Protein AF-A4S3M3-F1 (afdb_monomer_lite)

Sequence (70 aa):
MECRFITAEEVERTLVDGKVDARHSTPNARPCPKIALNMGRVRAVWADCADSTRLVTAIDAETNHPCGPC

Foldseek 3Di:
DVQDPADPVNQVCLVPQWDWDPVPWACPDPPFTWTWTDDPQKIWIWGDDPVDIDTPDIGRNVCPDDRDDD

Radius of gyration: 12.3 Å; chains: 1; bounding box: 25×23×34 Å

Organism: Ostreococcus lucimarinus (strain CCE9901) (NCBI:txid436017)

Structure (mmCIF, N/CA/C/O backbone):
data_AF-A4S3M3-F1
#
_entry.id   AF-A4S3M3-F1
#
loop_
_atom_site.group_PDB
_atom_site.id
_atom_site.type_symbol
_atom_site.label_atom_id
_atom_site.label_alt_id
_atom_site.label_comp_id
_atom_site.label_asym_id
_atom_site.label_entity_id
_atom_site.label_seq_id
_atom_site.pdbx_PDB_ins_code
_atom_site.Cartn_x
_atom_site.Cartn_y
_atom_site.Cartn_z
_atom_site.occupancy
_atom_site.B_iso_or_equiv
_atom_site.auth_seq_id
_atom_site.auth_comp_id
_atom_site.auth_asym_id
_atom_site.auth_atom_id
_atom_site.pdbx_PDB_model_num
ATOM 1 N N . MET A 1 1 ? 4.979 -1.839 13.506 1.00 51.47 1 MET A N 1
ATOM 2 C CA . MET A 1 1 ? 3.546 -1.822 13.134 1.00 51.47 1 MET A CA 1
ATOM 3 C C . MET A 1 1 ? 2.634 -1.451 14.306 1.00 51.47 1 MET A C 1
ATOM 5 O O . MET A 1 1 ? 1.474 -1.187 14.060 1.00 51.47 1 MET A O 1
ATOM 9 N N . GLU A 1 2 ? 3.134 -1.339 15.543 1.00 49.72 2 GLU A N 1
ATOM 10 C CA . GLU A 1 2 ? 2.286 -1.148 16.737 1.00 49.72 2 GLU A CA 1
ATOM 11 C C . GLU A 1 2 ? 1.746 0.275 16.948 1.00 49.72 2 GLU A C 1
ATOM 13 O O . GLU A 1 2 ? 0.801 0.465 17.700 1.00 49.72 2 GLU A O 1
ATOM 18 N N . CYS A 1 3 ? 2.301 1.286 16.270 1.00 52.28 3 CYS A N 1
ATOM 19 C CA . CYS A 1 3 ? 1.860 2.677 16.434 1.00 52.28 3 CYS A CA 1
ATOM 20 C C . CYS A 1 3 ? 0.804 3.126 15.409 1.00 52.28 3 CYS A C 1
ATOM 22 O O . CYS A 1 3 ? 0.421 4.292 15.358 1.00 52.28 3 CYS A O 1
ATOM 24 N N . ARG A 1 4 ? 0.366 2.212 14.541 1.00 61.28 4 ARG A N 1
ATOM 25 C CA . ARG A 1 4 ? -0.642 2.486 13.520 1.00 61.28 4 ARG A CA 1
ATOM 26 C C . ARG A 1 4 ? -1.840 1.594 13.820 1.00 61.28 4 ARG A C 1
ATOM 28 O O . ARG A 1 4 ? -1.699 0.379 13.808 1.00 61.28 4 ARG A O 1
ATOM 35 N N . PHE A 1 5 ? -3.009 2.182 14.065 1.00 72.38 5 PHE A N 1
ATOM 36 C CA . PHE A 1 5 ? -4.259 1.453 14.343 1.00 72.38 5 PHE A CA 1
ATOM 37 C C . PHE A 1 5 ? -4.878 0.810 13.090 1.00 72.38 5 PHE A C 1
ATOM 39 O O . PHE A 1 5 ? -6.084 0.562 13.050 1.00 72.38 5 PHE A O 1
ATOM 46 N N . ILE A 1 6 ? -4.058 0.568 12.066 1.00 79.31 6 ILE A N 1
ATOM 47 C CA . ILE A 1 6 ? -4.431 -0.082 10.814 1.00 79.31 6 ILE A CA 1
ATOM 48 C C . ILE A 1 6 ? -3.773 -1.459 10.780 1.00 79.31 6 ILE A C 1
ATOM 50 O O . ILE A 1 6 ? -2.588 -1.621 11.077 1.00 79.31 6 ILE A O 1
ATOM 54 N N . THR A 1 7 ? -4.566 -2.462 10.452 1.00 85.69 7 THR A N 1
ATOM 55 C CA . THR A 1 7 ? -4.154 -3.861 10.392 1.00 85.69 7 THR A CA 1
ATOM 56 C C . THR A 1 7 ? -3.508 -4.184 9.047 1.00 85.69 7 THR A C 1
ATOM 58 O O . THR A 1 7 ? -3.731 -3.496 8.050 1.00 85.69 7 THR A O 1
ATOM 61 N N . ALA A 1 8 ? -2.707 -5.254 8.998 1.00 87.12 8 ALA A N 1
ATOM 62 C CA . ALA A 1 8 ? -2.149 -5.746 7.737 1.00 87.12 8 ALA A CA 1
ATOM 63 C C . ALA A 1 8 ? -3.257 -6.109 6.732 1.00 87.12 8 ALA A C 1
ATOM 65 O O . ALA A 1 8 ? -3.142 -5.785 5.556 1.00 87.12 8 ALA A O 1
ATOM 66 N N . GLU A 1 9 ? -4.364 -6.677 7.217 1.00 88.94 9 GLU A N 1
ATOM 67 C CA . GLU A 1 9 ? -5.536 -7.000 6.403 1.00 88.94 9 GLU A CA 1
ATOM 68 C C . GLU A 1 9 ? -6.157 -5.744 5.773 1.00 88.94 9 GLU A C 1
ATOM 70 O O . GLU A 1 9 ? -6.391 -5.712 4.568 1.00 88.94 9 GLU A O 1
ATOM 75 N N . GLU A 1 10 ? -6.370 -4.671 6.544 1.00 88.31 10 GLU A N 1
ATOM 76 C CA . GLU A 1 10 ? -6.874 -3.403 5.994 1.00 88.31 10 GLU A CA 1
ATOM 77 C C . GLU A 1 10 ? -5.935 -2.826 4.926 1.00 88.31 10 GLU A C 1
ATOM 79 O O . GLU A 1 10 ? -6.398 -2.268 3.931 1.00 88.31 10 GLU A O 1
ATOM 84 N N . VAL A 1 11 ? -4.620 -2.968 5.112 1.00 90.75 11 VAL A N 1
ATOM 85 C CA . VAL A 1 11 ? -3.624 -2.523 4.133 1.00 90.75 11 VAL A CA 1
ATOM 86 C C . VAL A 1 11 ? -3.691 -3.364 2.864 1.00 90.75 11 VAL A C 1
ATOM 88 O O . VAL A 1 11 ? -3.768 -2.797 1.778 1.00 90.75 11 VAL A O 1
ATOM 91 N N . GLU A 1 12 ? -3.705 -4.688 2.963 1.00 92.12 12 GLU A N 1
ATOM 92 C CA . GLU A 1 12 ? -3.777 -5.584 1.802 1.00 92.12 12 GLU A CA 1
ATOM 93 C C . GLU A 1 12 ? -5.085 -5.420 1.026 1.00 92.12 12 GLU A C 1
ATOM 95 O O . GLU A 1 12 ? -5.073 -5.386 -0.205 1.00 92.12 12 GLU A O 1
ATOM 100 N N . ARG A 1 13 ? -6.203 -5.193 1.722 1.00 93.06 13 ARG A N 1
ATOM 101 C CA . ARG A 1 13 ? -7.500 -4.909 1.094 1.00 93.06 13 ARG A CA 1
ATOM 102 C C . ARG A 1 13 ? -7.491 -3.673 0.196 1.00 93.06 13 ARG A C 1
ATOM 104 O O . ARG A 1 13 ? -8.294 -3.607 -0.735 1.00 93.06 13 ARG A O 1
ATOM 111 N N . THR A 1 14 ? -6.559 -2.734 0.391 1.00 93.50 14 THR A N 1
ATOM 112 C CA . THR A 1 14 ? -6.394 -1.603 -0.540 1.00 93.50 14 THR A CA 1
ATOM 113 C C . THR A 1 14 ? -6.068 -2.049 -1.968 1.00 93.50 14 THR A C 1
ATOM 115 O O . THR A 1 14 ? -6.407 -1.321 -2.893 1.00 93.50 14 THR A O 1
ATOM 118 N N . LEU A 1 15 ? -5.469 -3.228 -2.178 1.00 91.75 15 LEU A N 1
ATOM 119 C CA . LEU A 1 15 ? -5.201 -3.767 -3.518 1.00 91.75 15 LEU A CA 1
ATOM 120 C C . LEU A 1 15 ? -6.481 -4.157 -4.272 1.00 91.75 15 LEU A C 1
ATOM 122 O O . LEU A 1 15 ? -6.474 -4.180 -5.499 1.00 91.75 15 LEU A O 1
ATOM 126 N N . VAL A 1 16 ? -7.561 -4.467 -3.548 1.00 92.75 16 VAL A N 1
ATOM 127 C CA . VAL A 1 16 ? -8.839 -4.921 -4.118 1.00 92.75 16 VAL A CA 1
ATOM 128 C C . VAL A 1 16 ? -9.853 -3.779 -4.159 1.00 92.75 16 VAL A C 1
ATOM 130 O O . VAL A 1 16 ? -10.425 -3.494 -5.208 1.00 92.75 16 VAL A O 1
ATOM 133 N N . ASP A 1 17 ? -10.043 -3.101 -3.026 1.00 94.19 17 ASP A N 1
ATOM 134 C CA . ASP A 1 17 ? -11.105 -2.105 -2.832 1.00 94.19 17 ASP A CA 1
ATOM 135 C C . ASP A 1 17 ? -10.579 -0.654 -2.867 1.00 94.19 17 ASP A C 1
ATOM 137 O O . ASP A 1 17 ? -11.351 0.310 -2.801 1.00 94.19 17 ASP A O 1
ATOM 141 N N . GLY A 1 18 ? -9.256 -0.471 -2.911 1.00 91.25 18 GLY A N 1
ATOM 142 C CA . GLY A 1 18 ? -8.626 0.840 -2.814 1.00 91.25 18 GLY A CA 1
ATOM 143 C C . GLY A 1 18 ? -8.773 1.672 -4.083 1.00 91.25 18 GLY A C 1
ATOM 144 O O . GLY A 1 18 ? -8.690 1.192 -5.211 1.00 91.25 18 GLY A O 1
ATOM 145 N N . LYS A 1 19 ? -8.955 2.978 -3.894 1.00 94.44 19 LYS A N 1
ATOM 146 C CA . LYS A 1 19 ? -9.019 3.963 -4.976 1.00 94.44 19 LYS A CA 1
ATOM 147 C C . LYS A 1 19 ? -7.647 4.577 -5.204 1.00 94.44 19 LYS A C 1
ATOM 149 O O . LYS A 1 19 ? -7.006 5.026 -4.255 1.00 94.44 19 LYS A O 1
ATOM 154 N N . VAL A 1 20 ? -7.225 4.645 -6.463 1.00 93.81 20 VAL A N 1
ATOM 155 C CA . VAL A 1 20 ? -5.942 5.251 -6.841 1.00 93.81 20 VAL A CA 1
ATOM 156 C C . VAL A 1 20 ? -5.910 6.732 -6.467 1.00 93.81 20 VAL A C 1
ATOM 158 O O . VAL A 1 20 ? -6.785 7.512 -6.841 1.00 93.81 20 VAL A O 1
ATOM 161 N N . ASP A 1 21 ? -4.855 7.124 -5.764 1.00 92.44 21 ASP A N 1
ATOM 162 C CA . ASP A 1 21 ? -4.531 8.503 -5.430 1.00 92.44 21 ASP A CA 1
ATOM 163 C C . ASP A 1 21 ? -3.417 8.997 -6.354 1.00 92.44 21 ASP A C 1
ATOM 165 O O . ASP A 1 21 ? -2.226 8.814 -6.091 1.00 92.44 21 ASP A O 1
ATOM 169 N N . ALA A 1 22 ? -3.804 9.616 -7.470 1.00 90.38 22 ALA A N 1
ATOM 170 C CA . ALA A 1 22 ? -2.858 10.084 -8.483 1.00 90.38 22 ALA A CA 1
ATOM 171 C C . ALA A 1 22 ? -1.871 11.136 -7.948 1.00 90.38 22 ALA A C 1
ATOM 173 O O . ALA A 1 22 ? -0.752 11.226 -8.445 1.00 90.38 22 ALA A O 1
ATOM 174 N N . ARG A 1 23 ? -2.254 11.905 -6.918 1.00 90.44 23 ARG A N 1
ATOM 175 C CA . ARG A 1 23 ? -1.401 12.942 -6.318 1.00 90.44 23 ARG A CA 1
ATOM 176 C C . ARG A 1 23 ? -0.247 12.341 -5.517 1.00 90.44 23 ARG A C 1
ATOM 178 O O . ARG A 1 23 ? 0.833 12.923 -5.488 1.00 90.44 23 ARG A O 1
ATOM 185 N N . HIS A 1 24 ? -0.483 11.208 -4.860 1.00 89.69 24 HIS A N 1
ATOM 186 C CA . HIS A 1 24 ? 0.518 10.512 -4.043 1.00 89.69 24 HIS A CA 1
ATOM 187 C C . HIS A 1 24 ? 1.155 9.313 -4.757 1.00 89.69 24 HIS A C 1
ATOM 189 O O . HIS A 1 24 ? 2.093 8.708 -4.239 1.00 89.69 24 HIS A O 1
ATOM 195 N N . SER A 1 25 ? 0.666 8.975 -5.948 1.00 91.75 25 SER A N 1
ATOM 196 C CA . SER A 1 25 ? 1.278 7.981 -6.822 1.00 91.75 25 SER A CA 1
ATOM 197 C C . SER A 1 25 ? 2.467 8.582 -7.565 1.00 91.75 25 SER A C 1
ATOM 199 O O . SER A 1 25 ? 2.497 9.759 -7.918 1.00 91.75 25 SER A O 1
ATOM 201 N N . THR A 1 26 ? 3.464 7.756 -7.851 1.00 92.50 26 THR A N 1
ATOM 202 C CA . THR A 1 26 ? 4.601 8.108 -8.704 1.00 92.50 26 THR A CA 1
ATOM 203 C C . THR A 1 26 ? 4.790 7.009 -9.752 1.00 92.50 26 THR A C 1
ATOM 205 O O . THR A 1 26 ? 5.681 6.167 -9.612 1.00 92.50 26 THR A O 1
ATOM 208 N N . PRO A 1 27 ? 3.962 6.991 -10.815 1.00 89.62 27 PRO A N 1
ATOM 209 C CA . PRO A 1 27 ? 3.989 5.927 -11.822 1.00 89.62 27 PRO A CA 1
ATOM 210 C C . PRO A 1 27 ? 5.329 5.815 -12.562 1.00 89.62 27 PRO A C 1
ATOM 212 O O . PRO A 1 27 ? 5.704 4.741 -13.003 1.00 89.62 27 PRO A O 1
ATOM 215 N N . ASN A 1 28 ? 6.087 6.912 -12.646 1.00 91.38 28 ASN A N 1
ATOM 216 C CA . ASN A 1 28 ? 7.392 6.955 -13.314 1.00 91.38 28 ASN A CA 1
ATOM 217 C C . ASN A 1 28 ? 8.579 6.737 -12.356 1.00 91.38 28 ASN A C 1
ATOM 219 O O . ASN A 1 28 ? 9.727 7.001 -12.722 1.00 91.38 28 ASN A O 1
ATOM 223 N N . ALA A 1 29 ? 8.324 6.324 -11.109 1.00 89.38 29 ALA A N 1
ATOM 224 C CA . ALA A 1 29 ? 9.389 6.047 -10.154 1.00 89.38 29 ALA A CA 1
ATOM 225 C C . ALA A 1 29 ? 10.270 4.881 -10.633 1.00 89.38 29 ALA A C 1
ATOM 227 O O . ALA A 1 29 ? 9.798 3.918 -11.231 1.00 89.38 29 ALA A O 1
ATOM 228 N N . ARG A 1 30 ? 11.572 4.969 -10.342 1.00 88.81 30 ARG A N 1
ATOM 229 C CA . ARG A 1 30 ? 12.536 3.874 -10.525 1.00 88.81 30 ARG A CA 1
ATOM 230 C C . ARG A 1 30 ? 12.908 3.301 -9.150 1.00 88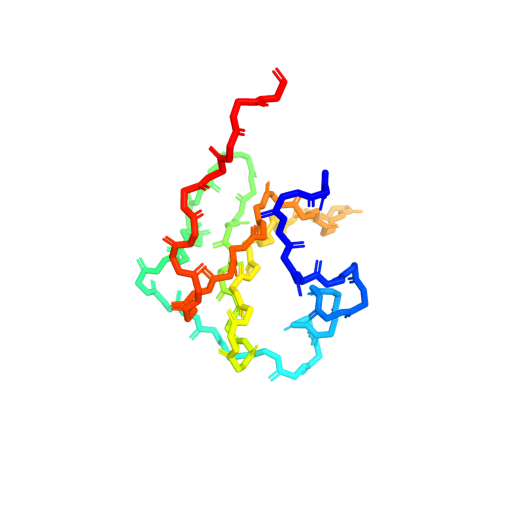.81 30 ARG A C 1
ATOM 232 O O . ARG A 1 30 ? 12.977 4.076 -8.193 1.00 88.81 30 ARG A O 1
ATOM 239 N N . PRO A 1 31 ? 13.160 1.986 -9.011 1.00 87.56 31 PRO A N 1
ATOM 240 C CA . PRO A 1 31 ? 13.184 0.962 -10.063 1.00 87.56 31 PRO A CA 1
ATOM 241 C C . PRO A 1 31 ? 11.797 0.476 -10.512 1.00 87.56 31 PRO A C 1
ATOM 243 O O . PRO A 1 31 ? 11.700 -0.098 -11.588 1.00 87.56 31 PRO A O 1
ATOM 246 N N . CYS A 1 32 ? 10.745 0.732 -9.733 1.00 91.44 32 CYS A N 1
ATOM 247 C CA . CYS A 1 32 ? 9.370 0.400 -10.094 1.00 91.44 32 CYS A CA 1
ATOM 248 C C . CYS A 1 32 ? 8.409 1.570 -9.845 1.00 91.44 32 CYS A C 1
ATOM 250 O O 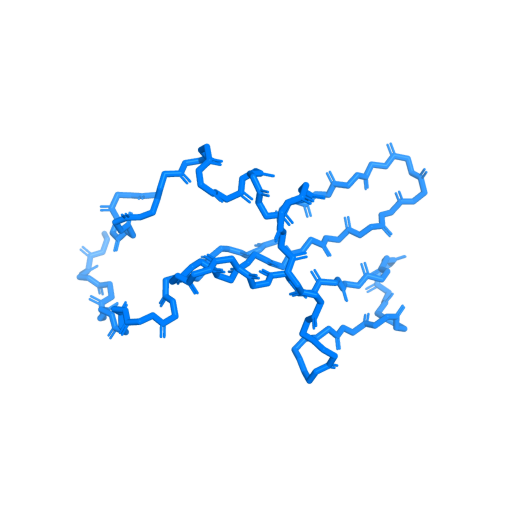. CYS A 1 32 ? 8.636 2.352 -8.908 1.00 91.44 32 CYS A O 1
ATOM 252 N N . PRO A 1 33 ? 7.328 1.657 -10.643 1.00 93.56 33 PRO A N 1
ATOM 253 C CA . PRO A 1 33 ? 6.181 2.511 -10.378 1.00 93.56 33 PRO A CA 1
ATOM 254 C C . PRO A 1 33 ? 5.693 2.386 -8.936 1.00 93.56 33 PRO A C 1
ATOM 256 O O . PRO A 1 33 ? 5.642 1.294 -8.368 1.00 93.56 33 PRO A O 1
ATOM 259 N N . LYS A 1 34 ? 5.306 3.514 -8.341 1.00 94.81 34 LYS A N 1
ATOM 260 C CA . LYS A 1 34 ? 4.649 3.544 -7.031 1.00 94.81 34 LYS A CA 1
ATOM 261 C C . LYS A 1 34 ? 3.208 3.988 -7.199 1.00 94.81 34 LYS A C 1
ATOM 263 O O . LYS A 1 34 ? 2.964 5.050 -7.772 1.00 94.81 34 LYS A O 1
ATOM 268 N N . ILE A 1 35 ? 2.270 3.215 -6.674 1.00 94.75 35 ILE A N 1
ATOM 269 C CA . ILE A 1 35 ? 0.837 3.497 -6.738 1.00 94.75 35 ILE A CA 1
ATOM 270 C C . ILE A 1 35 ? 0.320 3.644 -5.313 1.00 94.75 35 ILE A C 1
ATOM 272 O O . ILE A 1 35 ? 0.498 2.760 -4.478 1.00 94.75 35 ILE A O 1
ATOM 276 N N . ALA A 1 36 ? -0.298 4.784 -5.028 1.00 94.69 36 ALA A N 1
ATOM 277 C CA . ALA A 1 36 ? -0.980 5.029 -3.769 1.00 94.69 36 ALA A CA 1
ATOM 278 C C . ALA A 1 36 ? -2.454 4.631 -3.907 1.00 94.69 36 ALA A C 1
ATOM 280 O O . ALA A 1 36 ? -3.143 5.107 -4.809 1.00 94.69 36 ALA A O 1
ATOM 281 N N . LEU A 1 37 ? -2.930 3.775 -3.008 1.00 94.81 37 LEU A N 1
ATOM 282 C CA . LEU A 1 37 ? -4.303 3.289 -2.931 1.00 94.81 37 LEU A CA 1
ATOM 283 C C . LEU A 1 37 ? -4.914 3.734 -1.602 1.00 94.81 37 LEU A C 1
ATOM 285 O O . LEU A 1 37 ? -4.359 3.466 -0.536 1.00 94.81 37 LEU A O 1
ATOM 289 N N . ASN A 1 38 ? -6.055 4.415 -1.673 1.00 91.88 38 ASN A N 1
ATOM 290 C CA . ASN A 1 38 ? -6.813 4.881 -0.517 1.00 91.88 38 ASN A CA 1
ATOM 291 C C . ASN A 1 38 ? -8.066 4.018 -0.326 1.00 91.88 38 ASN A C 1
ATOM 293 O O . ASN A 1 38 ? -8.887 3.906 -1.238 1.00 91.88 38 ASN A O 1
ATOM 297 N N . MET A 1 39 ? -8.258 3.470 0.869 1.00 91.62 39 MET A N 1
ATOM 298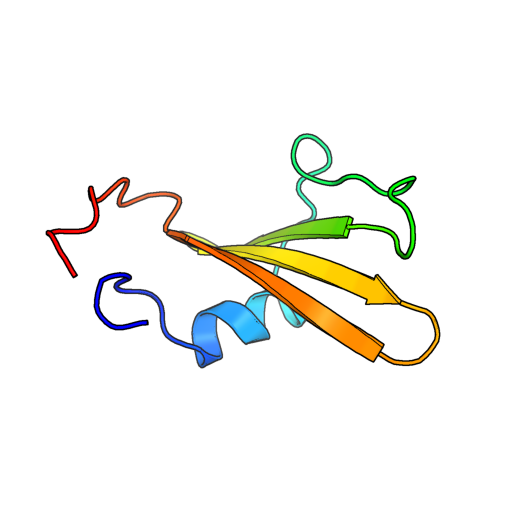 C CA . MET A 1 39 ? -9.454 2.729 1.269 1.00 91.62 39 MET A CA 1
ATOM 299 C C . MET A 1 39 ? -9.898 3.198 2.656 1.00 91.62 39 MET A C 1
ATOM 301 O O . MET A 1 39 ? -9.276 2.868 3.666 1.00 91.62 39 MET A O 1
ATOM 305 N N . GLY A 1 40 ? -10.971 3.992 2.707 1.00 88.25 40 GLY A N 1
ATOM 306 C CA . GLY A 1 40 ? -11.411 4.638 3.946 1.00 88.25 40 GLY A CA 1
ATOM 307 C C . GLY A 1 40 ? -10.278 5.465 4.559 1.00 88.25 40 GLY A C 1
ATOM 308 O O . GLY A 1 40 ? -9.717 6.335 3.893 1.00 88.25 40 GLY A O 1
ATOM 309 N N . ARG A 1 41 ? -9.906 5.133 5.798 1.00 86.19 41 ARG A N 1
ATOM 310 C CA . ARG A 1 41 ? -8.788 5.751 6.525 1.00 86.19 41 ARG A CA 1
ATOM 311 C C . ARG A 1 41 ? -7.401 5.264 6.103 1.00 86.19 41 ARG A C 1
ATOM 313 O O . ARG A 1 41 ? -6.414 5.862 6.502 1.00 86.19 41 ARG A O 1
ATOM 320 N N . VAL A 1 42 ? -7.277 4.185 5.332 1.00 89.00 42 VAL A N 1
ATOM 321 C CA . VAL A 1 42 ? -5.967 3.611 4.987 1.00 89.00 42 VAL A CA 1
ATOM 322 C C . VAL A 1 42 ? -5.479 4.155 3.654 1.00 89.00 42 VAL A C 1
ATOM 324 O O . VAL A 1 42 ? -6.182 4.075 2.651 1.00 89.00 42 VAL A O 1
ATOM 327 N N . ARG A 1 43 ? -4.240 4.642 3.620 1.00 91.56 43 ARG A N 1
ATOM 328 C CA . ARG A 1 43 ? -3.482 4.889 2.391 1.00 91.56 43 ARG A CA 1
ATOM 329 C C . ARG A 1 43 ? -2.288 3.951 2.335 1.00 91.56 43 ARG A C 1
ATOM 331 O O . ARG A 1 43 ? -1.359 4.085 3.128 1.00 91.56 43 ARG A O 1
ATOM 338 N N . ALA A 1 44 ? -2.271 3.053 1.364 1.00 92.50 44 ALA A N 1
ATOM 339 C CA . ALA A 1 44 ? -1.144 2.170 1.108 1.00 92.50 44 ALA A CA 1
ATOM 340 C C . ALA A 1 44 ? -0.422 2.592 -0.173 1.00 92.50 44 ALA A C 1
ATOM 342 O O .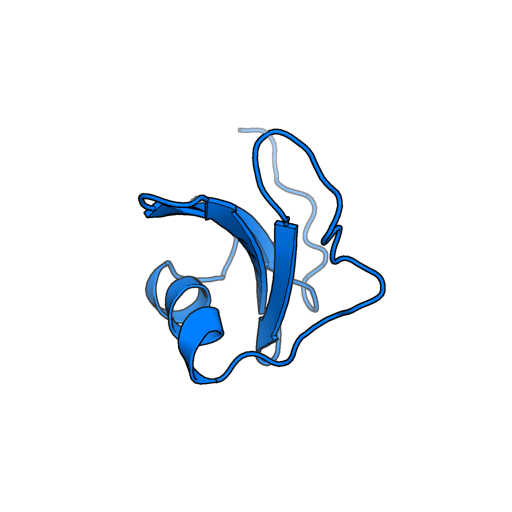 ALA A 1 44 ? -1.042 2.809 -1.209 1.00 92.50 44 ALA A O 1
ATOM 343 N N . VAL A 1 45 ? 0.898 2.723 -0.105 1.00 93.38 45 VAL A N 1
ATOM 344 C CA . VAL A 1 45 ? 1.764 2.937 -1.261 1.00 93.38 45 VAL A CA 1
ATOM 345 C C . VAL A 1 45 ? 2.400 1.606 -1.612 1.00 93.38 45 VAL A C 1
ATOM 347 O O . VAL A 1 45 ? 3.196 1.066 -0.840 1.00 93.38 45 VAL A O 1
ATOM 350 N N . TRP A 1 46 ? 2.066 1.112 -2.793 1.00 94.62 46 TRP A N 1
ATOM 351 C CA . TRP A 1 46 ? 2.571 -0.129 -3.353 1.00 94.62 46 TRP A CA 1
ATOM 352 C C . TRP A 1 46 ? 3.603 0.175 -4.432 1.00 94.62 46 TRP A C 1
ATOM 354 O O . TRP A 1 46 ? 3.404 1.062 -5.261 1.00 94.62 46 TRP A O 1
ATOM 364 N N . ALA A 1 47 ? 4.721 -0.538 -4.410 1.00 94.50 47 ALA A N 1
ATOM 365 C CA . ALA A 1 47 ? 5.654 -0.588 -5.522 1.00 94.50 47 ALA A CA 1
ATOM 366 C C . ALA A 1 47 ? 5.239 -1.742 -6.427 1.00 94.50 47 ALA A C 1
ATOM 368 O O . ALA A 1 47 ? 5.249 -2.894 -5.992 1.00 94.50 47 ALA A O 1
ATOM 369 N N . ASP A 1 48 ? 4.869 -1.419 -7.658 1.00 91.69 48 ASP A N 1
ATOM 370 C CA . ASP A 1 48 ? 4.465 -2.387 -8.668 1.00 91.69 48 ASP A CA 1
ATOM 371 C C . ASP A 1 48 ? 5.670 -2.710 -9.556 1.00 91.69 48 ASP A C 1
ATOM 373 O O . ASP A 1 48 ? 6.009 -1.964 -10.474 1.00 91.69 48 ASP A O 1
ATOM 377 N N . CYS A 1 49 ? 6.413 -3.755 -9.198 1.00 89.62 49 CYS A N 1
ATOM 378 C CA . CYS A 1 49 ? 7.614 -4.178 -9.913 1.00 89.62 49 CYS A CA 1
ATOM 379 C C . CYS A 1 49 ? 7.288 -5.423 -10.752 1.00 89.62 49 CYS A C 1
ATOM 381 O O . CYS A 1 49 ? 6.424 -6.203 -10.368 1.00 89.62 49 CYS A O 1
ATOM 383 N N . ALA A 1 50 ? 8.012 -5.640 -11.858 1.00 85.94 50 ALA A N 1
ATOM 384 C CA . ALA A 1 50 ? 7.701 -6.690 -12.842 1.00 85.94 50 ALA A CA 1
ATOM 385 C C . ALA A 1 50 ? 7.445 -8.085 -12.233 1.00 85.94 50 ALA A C 1
ATOM 387 O O . ALA A 1 50 ? 6.546 -8.789 -12.679 1.00 85.94 50 ALA A O 1
ATOM 388 N N . ASP A 1 51 ? 8.195 -8.442 -11.187 1.00 89.31 51 ASP A N 1
ATOM 389 C CA . ASP A 1 51 ? 8.128 -9.766 -10.558 1.00 89.31 51 ASP A CA 1
ATOM 390 C C . ASP A 1 51 ? 7.407 -9.769 -9.198 1.00 89.31 51 ASP A C 1
ATOM 392 O O . ASP A 1 51 ? 7.244 -10.823 -8.585 1.00 89.31 51 ASP A O 1
ATOM 396 N N . SER A 1 52 ? 7.037 -8.601 -8.659 1.00 89.38 52 SER A N 1
ATOM 397 C CA . SER A 1 52 ? 6.422 -8.515 -7.328 1.00 89.38 52 SER A CA 1
ATOM 398 C C . SER A 1 52 ? 5.796 -7.153 -7.048 1.00 89.38 52 SER A C 1
ATOM 400 O O . SER A 1 52 ? 6.441 -6.122 -7.259 1.00 89.38 52 SER A O 1
ATOM 402 N N . THR A 1 53 ? 4.632 -7.159 -6.403 1.00 90.62 53 THR A N 1
ATOM 403 C CA . THR A 1 53 ? 4.056 -5.978 -5.756 1.00 90.62 53 THR A CA 1
ATOM 404 C C . THR A 1 53 ? 4.499 -5.933 -4.294 1.00 90.62 53 THR A C 1
ATOM 406 O O . THR A 1 53 ? 4.383 -6.922 -3.571 1.00 90.62 53 THR A O 1
ATOM 409 N N . ARG A 1 54 ? 5.047 -4.803 -3.841 1.00 91.50 54 ARG A N 1
ATOM 410 C CA . ARG A 1 54 ? 5.594 -4.660 -2.479 1.00 91.50 54 ARG A CA 1
ATOM 411 C C . ARG A 1 54 ? 4.971 -3.480 -1.761 1.00 91.50 54 ARG A C 1
ATOM 413 O O . ARG A 1 54 ? 4.892 -2.390 -2.323 1.00 91.50 54 ARG A O 1
ATOM 420 N 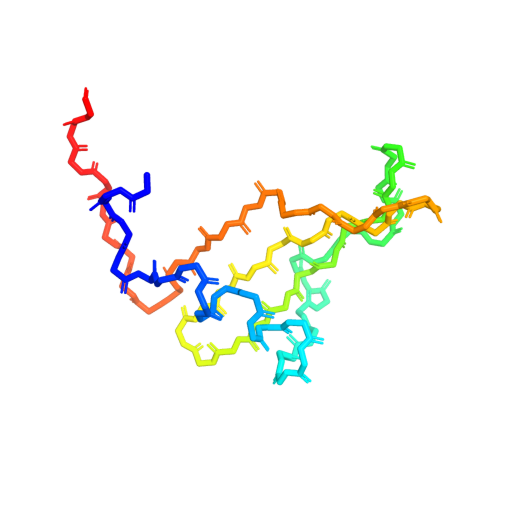N . LEU A 1 55 ? 4.592 -3.670 -0.501 1.00 91.31 55 LEU A N 1
ATOM 421 C CA . LEU A 1 55 ? 4.159 -2.564 0.344 1.00 91.31 55 LEU A CA 1
ATOM 422 C C . LEU A 1 55 ? 5.368 -1.684 0.679 1.00 91.31 55 LEU A C 1
ATOM 424 O O . LEU A 1 55 ? 6.322 -2.140 1.306 1.00 91.31 55 LEU A O 1
ATOM 428 N N . VAL A 1 56 ? 5.326 -0.419 0.267 1.00 90.12 56 VAL A N 1
ATOM 429 C CA . VAL A 1 56 ? 6.359 0.573 0.596 1.00 90.12 56 VAL A CA 1
ATOM 430 C C . VAL A 1 56 ? 5.999 1.274 1.897 1.00 90.12 56 VAL A C 1
ATOM 432 O O . VAL A 1 56 ? 6.817 1.360 2.810 1.00 90.12 56 VAL A O 1
ATOM 435 N N . THR A 1 57 ? 4.759 1.761 1.983 1.00 88.62 57 THR A N 1
ATOM 436 C CA . THR A 1 57 ? 4.288 2.551 3.122 1.00 88.62 57 THR A CA 1
ATOM 437 C C . THR A 1 57 ? 2.797 2.333 3.330 1.00 88.62 57 THR A C 1
ATOM 439 O O . THR A 1 57 ? 2.040 2.369 2.372 1.00 88.62 57 THR A O 1
ATOM 442 N N . ALA A 1 58 ? 2.361 2.193 4.579 1.00 87.94 58 ALA A N 1
ATOM 443 C CA . ALA A 1 58 ? 0.951 2.247 4.962 1.00 87.94 58 ALA A CA 1
ATOM 444 C C . ALA A 1 58 ? 0.716 3.414 5.926 1.00 87.94 58 ALA A C 1
ATOM 446 O O . ALA A 1 58 ? 1.449 3.554 6.903 1.00 87.94 58 ALA A O 1
ATOM 447 N N . ILE A 1 59 ? -0.270 4.257 5.655 1.00 85.44 59 ILE A N 1
ATOM 448 C CA . ILE A 1 59 ? -0.569 5.481 6.400 1.00 85.44 59 ILE A CA 1
ATOM 449 C C . ILE A 1 59 ? -2.022 5.402 6.860 1.00 85.44 59 ILE A C 1
ATOM 451 O O . ILE A 1 59 ? -2.901 5.086 6.061 1.00 85.44 59 ILE A O 1
ATOM 455 N N . ASP A 1 60 ? -2.266 5.715 8.128 1.00 85.56 60 ASP A N 1
ATOM 456 C CA . ASP A 1 60 ? -3.602 6.060 8.608 1.00 85.56 60 ASP A CA 1
ATOM 457 C C . ASP A 1 60 ? -3.836 7.546 8.294 1.00 85.56 60 ASP A C 1
ATOM 459 O O . ASP A 1 60 ? -3.170 8.427 8.835 1.00 85.56 60 ASP A O 1
ATOM 463 N N . ALA A 1 61 ? -4.675 7.810 7.298 1.00 76.38 61 ALA A N 1
ATOM 464 C CA . ALA A 1 61 ? -4.925 9.124 6.723 1.00 76.38 61 ALA A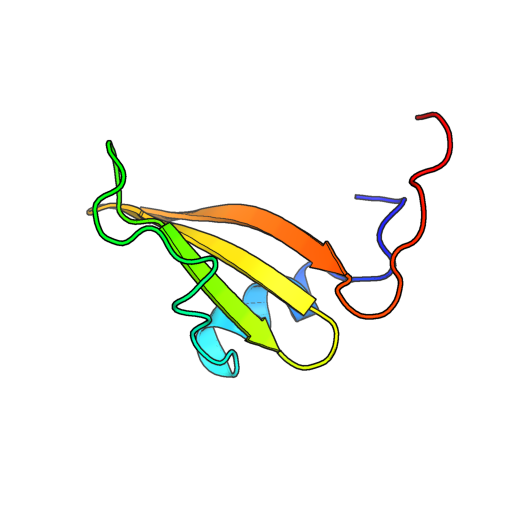 CA 1
ATOM 465 C C . ALA A 1 61 ? -5.975 9.939 7.497 1.00 76.38 61 ALA A C 1
ATOM 467 O O . ALA A 1 61 ? -6.050 11.149 7.283 1.00 76.38 61 ALA A O 1
ATOM 468 N N . GLU A 1 62 ? -6.771 9.315 8.370 1.00 73.44 62 GLU A N 1
ATOM 469 C CA . GLU A 1 62 ? -7.709 10.031 9.249 1.00 73.44 62 GLU A CA 1
ATOM 470 C C . GLU A 1 62 ? -7.041 10.371 10.573 1.00 73.44 62 GLU A C 1
ATOM 472 O O . GLU A 1 62 ? -7.024 11.525 11.013 1.00 73.44 62 GLU A O 1
ATOM 477 N N . THR A 1 63 ? -6.440 9.361 11.191 1.00 61.19 63 THR A N 1
ATOM 478 C CA . THR A 1 63 ? -5.771 9.504 12.470 1.00 61.19 63 THR A CA 1
ATOM 479 C C . THR A 1 63 ? -4.317 9.834 12.195 1.00 61.19 63 THR A C 1
ATOM 481 O O . THR A 1 63 ? -3.452 8.966 12.135 1.00 61.19 63 THR A O 1
ATOM 484 N N . ASN A 1 64 ? -4.043 11.127 12.015 1.00 55.06 64 ASN A N 1
ATOM 485 C CA . ASN A 1 64 ? -2.704 11.711 11.905 1.00 55.06 64 ASN A CA 1
ATOM 486 C C . ASN A 1 64 ? -1.952 11.590 13.254 1.00 55.06 64 ASN A C 1
ATOM 488 O O . ASN A 1 64 ? -1.485 12.580 13.818 1.00 55.06 64 ASN A O 1
ATOM 492 N N . HIS A 1 65 ? -1.936 10.393 13.849 1.00 54.50 65 HIS A N 1
ATOM 493 C CA . HIS A 1 65 ? -1.381 10.147 15.164 1.00 54.50 65 HIS A CA 1
ATOM 494 C C . HIS A 1 65 ? 0.141 10.245 15.068 1.00 54.50 65 HIS A C 1
ATOM 496 O O . HIS A 1 65 ? 0.759 9.464 14.334 1.00 54.50 65 HIS A O 1
ATOM 502 N N . PRO A 1 66 ? 0.767 11.186 15.799 1.00 53.41 66 PRO A N 1
ATOM 503 C CA . PRO A 1 66 ? 2.208 11.183 15.936 1.00 53.41 66 PRO A CA 1
ATOM 504 C C . PRO A 1 66 ? 2.587 9.848 16.562 1.00 53.41 66 PRO A C 1
ATOM 506 O O . PRO A 1 66 ? 2.060 9.475 17.612 1.00 53.41 66 PRO A O 1
ATOM 509 N N . CYS A 1 67 ? 3.460 9.104 15.888 1.00 53.97 67 CYS A N 1
ATOM 510 C CA . CYS A 1 67 ? 3.972 7.890 16.484 1.00 53.97 67 CYS A CA 1
ATOM 511 C C . CYS A 1 67 ? 4.707 8.281 17.775 1.00 53.97 67 CYS A C 1
ATOM 513 O O . CYS A 1 67 ? 5.594 9.135 17.734 1.00 53.97 67 CYS A O 1
ATOM 515 N N . GLY A 1 68 ? 4.309 7.711 18.917 1.00 53.00 68 GLY A N 1
ATOM 516 C CA . GLY A 1 68 ? 5.077 7.842 20.157 1.00 53.00 68 GLY A CA 1
ATOM 517 C C . GLY A 1 68 ? 6.488 7.262 19.973 1.00 53.00 68 GLY A C 1
ATOM 518 O O . GLY A 1 68 ? 6.690 6.480 19.039 1.00 53.00 68 GLY A O 1
ATOM 519 N N . PRO A 1 69 ? 7.472 7.653 20.806 1.00 51.03 69 PRO A N 1
ATOM 520 C CA . PRO A 1 69 ? 8.849 7.185 20.661 1.00 51.03 69 PRO A CA 1
ATOM 521 C C . PRO A 1 69 ? 8.890 5.652 20.688 1.00 51.03 69 PRO A C 1
ATOM 523 O O . PRO A 1 69 ? 8.334 5.034 21.594 1.00 51.03 69 PRO A O 1
ATOM 526 N N . CYS A 1 70 ? 9.492 5.077 19.646 1.00 48.97 70 CYS A N 1
ATOM 527 C CA . CYS A 1 70 ? 9.732 3.647 19.475 1.00 48.97 70 CYS A CA 1
ATOM 528 C C . CYS A 1 70 ? 10.932 3.165 20.288 1.00 48.97 70 CYS A C 1
ATOM 530 O O . CYS A 1 70 ? 11.929 3.923 20.347 1.00 48.97 70 CYS A O 1
#

InterPro domains:
  IPR025354 Protein of unknown function DUF4258 [PF14076] (1-59)

Secondary structure (DSSP, 8-state):
-TT-S--HHHHHHHHHHPEE-TTT-BTT-SSS-EEEEEETTEEEEEEEETTEEEEEEEEESS--PPPPP-

pLDDT: mean 83.62, std 14.3, range [48.97, 94.81]